Protein AF-A0A2W6B009-F1 (afdb_monomer_lite)

pLDDT: mean 96.35, std 3.93, range [72.75, 98.62]

Foldseek 3Di:
DQPDLQSLLVVLVVVCVVPVPDAAEDEDEADPPLQVVLLSNVVSVHRHYHYDALCDDDDDDDPCSSVPDGHGPVVNVVSNVVSNVVVD

Radius of gyration: 14.34 Å; chains: 1; bounding box: 33×31×33 Å

Secondary structure (DSSP, 8-state):
---SHHHHHHHHHHHHHH-TTPPPEEEEE--TTHHHHHHHHHHTT-SEEEEE-TT---SS--HHHHHHS---HHHHHHHHHHHHHHH-

Sequence (88 aa):
DIYSIEDLAQLVDELKTANPSVRVSVKVPVVPGIGTIAVGIAKSGADIITLSGYDGGTGAARTHALKHVGLPSDIGVVEAHRALVAAG

Structure (mmCIF, N/CA/C/O backbone):
data_AF-A0A2W6B009-F1
#
_entry.id   AF-A0A2W6B009-F1
#
loop_
_atom_site.group_PDB
_atom_site.id
_atom_site.type_symbol
_atom_site.label_atom_id
_atom_site.label_alt_id
_atom_site.label_comp_id
_atom_site.label_asym_id
_atom_site.label_entity_id
_atom_site.label_seq_id
_atom_site.pdbx_PDB_ins_code
_atom_site.Cartn_x
_atom_site.Cartn_y
_atom_site.Cartn_z
_atom_site.occupancy
_atom_site.B_iso_or_equiv
_atom_site.auth_seq_id
_atom_site.auth_comp_id
_atom_site.auth_asym_id
_atom_site.auth_atom_id
_atom_site.pdbx_PDB_model_num
ATOM 1 N N . ASP A 1 1 ? 10.295 6.554 12.588 1.00 72.75 1 ASP A N 1
ATOM 2 C CA . ASP A 1 1 ? 11.036 5.305 12.364 1.00 72.75 1 ASP A CA 1
ATOM 3 C C . A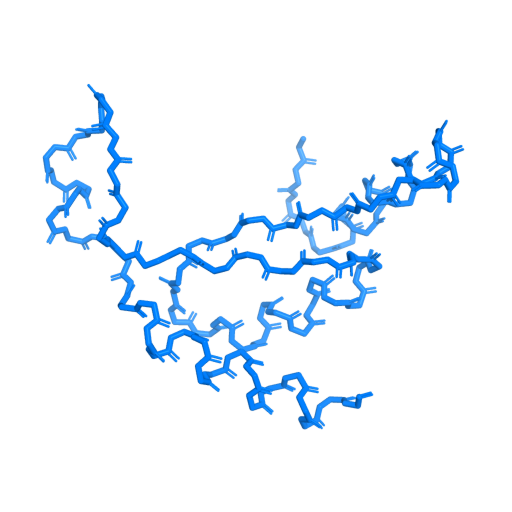SP A 1 1 ? 10.076 4.170 12.124 1.00 72.75 1 ASP A C 1
ATOM 5 O O . ASP A 1 1 ? 9.256 3.894 12.981 1.00 72.75 1 ASP A O 1
ATOM 9 N N . ILE A 1 2 ? 10.126 3.592 10.928 1.00 95.44 2 ILE A N 1
ATOM 10 C CA . ILE A 1 2 ? 9.301 2.453 10.522 1.00 95.44 2 ILE A CA 1
ATOM 11 C C . ILE A 1 2 ? 10.288 1.435 9.958 1.00 95.44 2 ILE A C 1
ATOM 13 O O . ILE A 1 2 ? 10.870 1.685 8.901 1.00 95.44 2 ILE A O 1
ATOM 17 N N . TYR A 1 3 ? 10.527 0.342 10.680 1.00 96.50 3 TYR A N 1
ATOM 18 C CA . TYR A 1 3 ? 11.465 -0.712 10.276 1.00 96.50 3 TYR A CA 1
ATOM 19 C C . TYR A 1 3 ? 10.742 -1.999 9.866 1.00 96.50 3 TYR A C 1
ATOM 21 O O . TYR A 1 3 ? 11.321 -2.840 9.179 1.00 96.50 3 TYR A O 1
ATOM 29 N N . SER A 1 4 ? 9.476 -2.132 10.256 1.00 97.69 4 SER A N 1
ATOM 30 C CA . SER A 1 4 ? 8.630 -3.297 10.028 1.00 97.69 4 SER A CA 1
ATOM 31 C C . SER A 1 4 ? 7.190 -2.899 9.678 1.00 97.69 4 SER A C 1
ATOM 33 O O . SER A 1 4 ? 6.822 -1.720 9.716 1.00 97.69 4 SER A O 1
ATOM 35 N N . ILE A 1 5 ? 6.366 -3.882 9.302 1.00 98.06 5 ILE A N 1
ATOM 36 C CA . ILE A 1 5 ? 4.950 -3.629 9.003 1.00 98.06 5 ILE A CA 1
ATOM 37 C C . ILE A 1 5 ? 4.138 -3.397 10.284 1.00 98.06 5 ILE A C 1
ATOM 39 O O . ILE A 1 5 ? 3.155 -2.659 10.276 1.00 98.06 5 ILE A O 1
ATOM 43 N N . GLU A 1 6 ? 4.589 -3.973 11.394 1.00 98.38 6 GLU A N 1
ATOM 44 C CA . GLU A 1 6 ? 4.040 -3.793 12.730 1.00 98.38 6 GLU A CA 1
ATOM 45 C C . GLU A 1 6 ? 4.258 -2.356 13.223 1.00 98.38 6 GLU A C 1
ATOM 47 O O . GLU A 1 6 ? 3.321 -1.748 13.737 1.00 98.38 6 GLU A O 1
ATOM 52 N N . ASP A 1 7 ? 5.436 -1.769 12.967 1.00 98.38 7 ASP A N 1
ATOM 53 C CA . ASP A 1 7 ? 5.701 -0.355 13.285 1.00 98.38 7 ASP A CA 1
ATOM 54 C C . ASP A 1 7 ? 4.769 0.580 12.501 1.00 98.38 7 ASP A C 1
ATOM 56 O O . ASP A 1 7 ? 4.284 1.582 13.028 1.00 98.38 7 ASP A O 1
ATOM 60 N N . LEU A 1 8 ? 4.492 0.255 11.229 1.00 98.38 8 LEU A N 1
ATOM 61 C CA . LEU A 1 8 ? 3.530 1.014 10.432 1.00 98.38 8 LEU A CA 1
ATOM 62 C C . LEU A 1 8 ? 2.127 0.903 11.036 1.00 98.38 8 LEU A C 1
ATOM 64 O O . LEU A 1 8 ? 1.449 1.918 11.154 1.00 98.38 8 LEU A O 1
ATOM 68 N N . ALA A 1 9 ? 1.696 -0.300 11.423 1.00 98.56 9 ALA A N 1
ATOM 69 C CA . ALA A 1 9 ? 0.389 -0.508 12.042 1.00 98.56 9 ALA A CA 1
ATOM 70 C C . ALA A 1 9 ? 0.243 0.293 13.341 1.00 98.56 9 ALA A C 1
ATOM 72 O O . ALA A 1 9 ? -0.769 0.967 13.528 1.00 98.56 9 ALA A O 1
ATOM 73 N N . GLN A 1 10 ? 1.279 0.294 14.185 1.00 98.50 10 GLN A N 1
ATOM 74 C CA . GLN A 1 10 ? 1.306 1.104 15.398 1.00 98.50 10 GLN A CA 1
ATOM 75 C C . GLN A 1 10 ? 1.188 2.599 15.075 1.00 98.50 10 GLN A C 1
ATOM 77 O O . GLN A 1 10 ? 0.361 3.287 15.665 1.00 98.50 10 GLN A O 1
ATOM 82 N N . LEU A 1 11 ? 1.944 3.106 14.098 1.00 98.19 11 LEU A N 1
ATOM 83 C CA . LEU A 1 11 ? 1.856 4.514 13.710 1.00 98.19 11 LEU A CA 1
ATOM 84 C C . LEU A 1 11 ? 0.463 4.886 13.177 1.00 98.19 11 LEU A C 1
ATOM 86 O O . LEU A 1 11 ? -0.050 5.963 13.480 1.00 98.19 11 LEU A O 1
ATOM 90 N N . VAL A 1 12 ? -0.163 4.021 12.374 1.00 98.25 12 VAL A N 1
ATOM 91 C CA . VAL A 1 12 ? -1.532 4.254 11.889 1.00 98.25 12 VAL A CA 1
ATOM 92 C C . VAL A 1 12 ? -2.521 4.305 13.058 1.00 98.25 12 VAL A C 1
ATOM 94 O O . VAL A 1 12 ? -3.371 5.198 13.086 1.00 98.25 12 VAL A O 1
ATOM 97 N N . ASP A 1 13 ? -2.403 3.388 14.020 1.00 98.38 13 ASP A N 1
ATOM 98 C CA . ASP A 1 13 ? -3.249 3.347 15.215 1.00 98.38 13 ASP A CA 1
ATOM 99 C C . ASP A 1 13 ? -3.075 4.598 16.088 1.00 98.38 13 ASP A C 1
ATOM 101 O O . ASP A 1 13 ? -4.058 5.221 16.491 1.00 98.38 13 ASP A O 1
ATOM 105 N N . GLU A 1 14 ? -1.837 5.052 16.291 1.00 98.31 14 GLU A N 1
ATOM 106 C CA . GLU A 1 14 ? -1.529 6.285 17.020 1.00 98.31 14 GLU A CA 1
ATOM 107 C C . GLU A 1 14 ? -2.152 7.519 16.343 1.00 98.31 14 GLU A C 1
ATOM 109 O O . GLU A 1 14 ? -2.770 8.354 17.010 1.00 98.31 14 GLU A O 1
ATOM 114 N N . LEU A 1 15 ? -2.062 7.622 15.009 1.00 98.25 15 LEU A N 1
ATOM 115 C CA . LEU A 1 15 ? -2.667 8.720 14.246 1.00 98.25 15 LEU A CA 1
ATOM 116 C C . LEU A 1 15 ? -4.196 8.734 14.370 1.00 98.25 15 LEU A C 1
ATOM 118 O O . LEU A 1 15 ? -4.792 9.799 14.550 1.00 98.25 15 LEU A O 1
ATOM 122 N N . LYS A 1 16 ? -4.832 7.561 14.290 1.00 98.12 16 LYS A N 1
ATOM 123 C CA . LYS A 1 16 ? -6.288 7.421 14.424 1.00 98.12 16 LYS A CA 1
ATOM 124 C C . LYS A 1 16 ? -6.756 7.612 15.864 1.00 98.12 16 LYS A C 1
ATOM 126 O O . LYS A 1 16 ? -7.821 8.177 16.082 1.00 98.12 16 LYS A O 1
ATOM 131 N N . THR A 1 17 ? -5.948 7.238 16.848 1.00 98.31 17 THR A N 1
ATOM 132 C CA . THR A 1 17 ? -6.214 7.521 18.262 1.00 98.31 17 THR A CA 1
ATOM 133 C C . THR A 1 17 ? -6.167 9.025 18.538 1.00 98.31 17 THR A C 1
ATOM 135 O O . THR A 1 17 ? -7.043 9.557 19.219 1.00 98.31 17 THR A O 1
ATOM 138 N N . ALA A 1 18 ? -5.187 9.735 17.969 1.00 98.50 18 ALA A N 1
ATOM 139 C CA . ALA A 1 18 ? -5.068 11.186 18.106 1.00 98.50 18 ALA A CA 1
ATOM 140 C C . ALA A 1 18 ? -6.187 11.952 17.376 1.00 98.50 18 ALA A C 1
ATOM 142 O O . ALA A 1 18 ? -6.635 12.997 17.849 1.00 98.50 18 ALA A O 1
ATOM 143 N N . ASN A 1 19 ? -6.650 11.445 16.229 1.00 98.31 19 ASN A N 1
ATOM 144 C CA . ASN A 1 19 ? -7.794 11.988 15.505 1.00 98.31 19 ASN A CA 1
ATOM 145 C C . ASN A 1 19 ? -8.652 10.856 14.905 1.00 98.31 19 ASN A C 1
ATOM 147 O O . ASN A 1 19 ? -8.381 10.425 13.783 1.00 98.31 19 ASN A O 1
ATOM 151 N N . PRO A 1 20 ? -9.750 10.451 15.571 1.0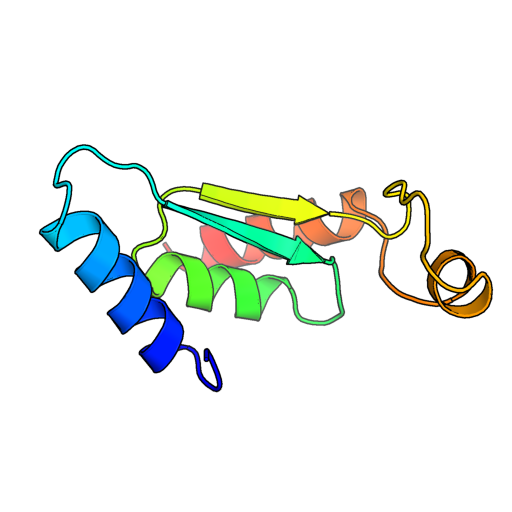0 97.38 20 PRO A N 1
ATOM 152 C CA . PRO A 1 20 ? -10.605 9.349 15.110 1.00 97.38 20 PRO A CA 1
ATOM 153 C C . PRO A 1 20 ? -11.264 9.557 13.741 1.00 97.38 20 PRO A C 1
ATOM 155 O O . PRO A 1 20 ? -11.771 8.609 13.150 1.00 97.38 20 PRO A O 1
ATOM 158 N N . SER A 1 21 ? -11.285 10.79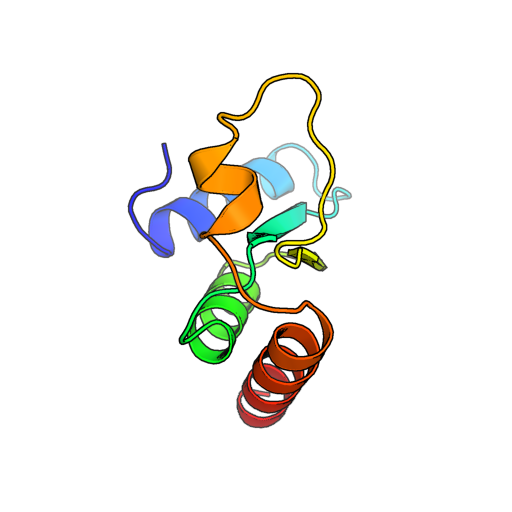4 13.234 1.00 97.69 21 SER A N 1
ATOM 159 C CA . SER A 1 21 ? -11.848 11.136 11.921 1.00 97.69 21 SER A CA 1
ATOM 160 C C . SER A 1 21 ? -10.809 11.194 10.795 1.00 97.69 21 SER A C 1
ATOM 162 O O . SER A 1 21 ? -11.168 11.431 9.639 1.00 97.69 21 SER A O 1
ATOM 164 N N . VAL A 1 22 ? -9.518 11.017 11.106 1.00 98.31 22 VAL A N 1
ATOM 165 C CA . VAL A 1 22 ? -8.449 11.118 10.110 1.00 98.31 22 VAL A CA 1
ATOM 166 C C . VAL A 1 22 ? -8.478 9.924 9.160 1.00 98.31 22 VAL A C 1
ATOM 168 O O . VAL A 1 22 ? -8.699 8.787 9.568 1.00 98.31 22 VAL A O 1
ATOM 171 N N . ARG A 1 23 ? -8.190 10.185 7.883 1.00 98.38 23 ARG A N 1
ATOM 172 C CA . ARG A 1 23 ? -7.815 9.135 6.933 1.00 98.38 23 ARG A CA 1
ATOM 173 C C . ARG A 1 23 ? -6.305 9.115 6.775 1.00 98.38 23 ARG A C 1
ATOM 175 O O . ARG A 1 23 ? -5.707 10.155 6.495 1.00 98.38 23 ARG A O 1
ATOM 182 N N . VAL A 1 24 ? -5.701 7.944 6.909 1.00 98.44 24 VAL A N 1
ATOM 183 C CA . VAL A 1 24 ? -4.260 7.745 6.780 1.00 98.44 24 VAL A CA 1
ATOM 184 C C . VAL A 1 24 ? -3.939 7.217 5.388 1.00 98.44 24 VAL A C 1
ATOM 186 O O . VAL A 1 24 ? -4.426 6.165 4.974 1.00 98.44 24 VAL A O 1
ATOM 189 N N . SER A 1 25 ? -3.108 7.966 4.661 1.00 98.50 25 SER A N 1
ATOM 190 C CA . SER A 1 25 ? -2.588 7.563 3.356 1.00 98.50 25 SER A CA 1
ATOM 191 C C . SER A 1 25 ? -1.134 7.135 3.474 1.00 98.50 25 SER A C 1
ATOM 193 O O . SER A 1 25 ? -0.295 7.913 3.927 1.00 98.50 25 SER A O 1
ATOM 195 N N . VAL A 1 26 ? -0.817 5.945 2.969 1.00 98.50 26 VAL A N 1
ATOM 196 C CA . VAL A 1 26 ? 0.557 5.453 2.854 1.00 98.50 26 VAL A CA 1
ATOM 197 C C . VAL A 1 26 ? 0.991 5.567 1.396 1.00 98.50 26 VAL A C 1
ATOM 199 O O . VAL A 1 26 ? 0.427 4.929 0.506 1.00 98.50 26 VAL A O 1
ATOM 202 N N . LYS A 1 27 ? 1.974 6.435 1.135 1.00 97.94 27 LYS A N 1
ATOM 203 C CA . LYS A 1 27 ? 2.546 6.642 -0.200 1.00 97.94 27 LYS A CA 1
ATOM 204 C C . LYS A 1 27 ? 3.798 5.791 -0.367 1.00 97.94 27 LYS A C 1
ATOM 206 O O . LYS A 1 27 ? 4.745 5.951 0.397 1.00 97.94 27 LYS A O 1
ATOM 211 N N . VAL A 1 28 ? 3.821 4.946 -1.394 1.00 96.75 28 VAL A N 1
ATOM 212 C CA . VAL A 1 28 ? 4.944 4.048 -1.688 1.00 96.75 28 VAL A CA 1
ATOM 213 C C . VAL A 1 28 ? 5.337 4.093 -3.168 1.00 96.75 28 VAL A C 1
ATOM 215 O O . VAL A 1 28 ? 4.471 4.239 -4.038 1.00 96.75 28 VAL A O 1
ATOM 218 N N . PRO A 1 29 ? 6.640 3.990 -3.483 1.00 96.56 29 PRO A N 1
ATOM 219 C CA . PRO A 1 29 ? 7.088 3.824 -4.858 1.00 96.56 29 PRO A CA 1
ATOM 220 C C . PRO A 1 29 ? 6.703 2.436 -5.380 1.00 96.56 29 PRO A C 1
ATOM 222 O O . PRO A 1 29 ? 6.678 1.465 -4.622 1.00 96.56 29 PRO A O 1
ATOM 225 N N . VAL A 1 30 ? 6.451 2.317 -6.683 1.00 97.75 30 VAL A N 1
ATOM 226 C CA . VAL A 1 30 ? 6.268 1.001 -7.302 1.00 97.75 30 VAL A CA 1
ATOM 227 C C . VAL A 1 30 ? 7.618 0.297 -7.413 1.00 97.75 30 VAL A C 1
ATOM 229 O O . VAL A 1 30 ? 8.564 0.811 -8.015 1.00 97.75 30 VAL A O 1
ATOM 232 N N . VAL A 1 31 ? 7.683 -0.900 -6.836 1.00 96.69 31 VAL A N 1
ATOM 233 C CA . VAL A 1 31 ? 8.854 -1.782 -6.77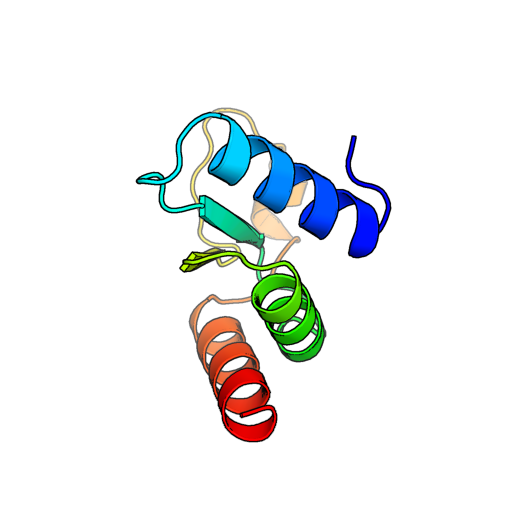9 1.00 96.69 31 VAL A CA 1
ATOM 234 C C . VAL A 1 31 ? 8.414 -3.238 -6.970 1.00 96.69 31 VAL A C 1
ATOM 236 O O . VAL A 1 31 ? 7.225 -3.527 -6.830 1.00 96.69 31 VAL A O 1
ATOM 239 N N . PRO A 1 32 ? 9.327 -4.173 -7.282 1.00 96.44 32 PRO A N 1
ATOM 240 C CA . PRO A 1 32 ? 8.984 -5.592 -7.318 1.00 96.44 32 PRO A CA 1
ATOM 241 C C . PRO A 1 32 ? 8.354 -6.066 -5.997 1.00 96.44 32 PRO A C 1
ATOM 243 O O . PRO A 1 32 ? 8.877 -5.767 -4.924 1.00 96.44 32 PRO A O 1
ATOM 246 N N . GLY A 1 33 ? 7.247 -6.812 -6.074 1.00 96.62 33 GLY A N 1
ATOM 247 C CA . GLY A 1 33 ? 6.527 -7.311 -4.896 1.00 96.62 33 GLY A CA 1
ATOM 248 C C . GLY A 1 33 ? 5.573 -6.295 -4.260 1.00 96.62 33 GLY A C 1
ATOM 249 O O . GLY A 1 33 ? 5.156 -6.484 -3.112 1.00 96.62 33 GLY A O 1
ATOM 250 N N . ILE A 1 34 ? 5.208 -5.230 -4.985 1.00 98.06 34 ILE A N 1
ATOM 251 C CA . ILE A 1 34 ? 4.277 -4.202 -4.503 1.00 98.06 34 ILE A CA 1
ATOM 252 C C . ILE A 1 34 ? 2.915 -4.786 -4.117 1.00 98.06 34 ILE A C 1
ATOM 254 O O . ILE A 1 34 ? 2.273 -4.250 -3.220 1.00 98.06 34 ILE A O 1
ATOM 258 N N . GLY A 1 35 ? 2.499 -5.910 -4.715 1.00 98.25 35 GLY A N 1
ATOM 259 C CA . GLY A 1 35 ? 1.275 -6.612 -4.323 1.00 98.25 35 GLY A CA 1
ATOM 260 C C . GLY A 1 35 ? 1.287 -7.057 -2.858 1.00 98.25 35 GLY A C 1
ATOM 261 O O . GLY A 1 35 ? 0.382 -6.724 -2.093 1.00 98.25 35 GLY A O 1
ATOM 262 N N . THR A 1 36 ? 2.349 -7.746 -2.440 1.00 98.31 36 THR A N 1
ATOM 263 C CA . THR A 1 36 ? 2.530 -8.197 -1.050 1.00 98.31 36 THR A CA 1
ATOM 264 C C . THR A 1 36 ? 2.627 -7.016 -0.088 1.00 98.31 36 THR A C 1
ATOM 266 O O . THR A 1 36 ? 2.012 -7.030 0.979 1.00 98.31 36 THR A O 1
ATOM 269 N N . ILE A 1 37 ? 3.362 -5.972 -0.481 1.00 98.25 37 ILE A N 1
ATOM 270 C CA . ILE A 1 37 ? 3.508 -4.744 0.309 1.00 98.25 37 ILE A CA 1
ATOM 271 C C . ILE A 1 37 ? 2.147 -4.058 0.490 1.00 98.25 37 ILE A C 1
ATOM 273 O O . ILE A 1 37 ? 1.800 -3.685 1.608 1.00 98.25 37 ILE A O 1
ATOM 277 N N . ALA A 1 38 ? 1.345 -3.941 -0.572 1.00 98.50 38 ALA A N 1
ATOM 278 C CA . ALA A 1 38 ? 0.019 -3.331 -0.519 1.00 98.50 38 ALA A CA 1
ATOM 279 C C . ALA A 1 38 ? -0.925 -4.082 0.430 1.00 98.50 38 ALA A C 1
ATOM 281 O O . ALA A 1 38 ? -1.620 -3.449 1.222 1.00 98.50 38 ALA A O 1
ATOM 282 N N . VAL A 1 39 ? -0.906 -5.420 0.412 1.00 98.62 39 VAL A N 1
ATOM 283 C CA . VAL A 1 39 ? -1.680 -6.238 1.361 1.00 98.62 39 VAL A CA 1
ATOM 284 C C . VAL A 1 39 ? -1.236 -5.981 2.805 1.00 98.62 39 VAL A C 1
ATOM 286 O O . VAL A 1 39 ? -2.081 -5.862 3.690 1.00 98.62 39 VAL A O 1
ATOM 289 N N . GLY A 1 40 ? 0.071 -5.859 3.054 1.00 98.44 40 GLY A N 1
ATOM 290 C CA . GLY A 1 40 ? 0.597 -5.490 4.370 1.00 98.44 40 GLY A CA 1
ATOM 291 C C . GLY A 1 40 ? 0.101 -4.119 4.833 1.00 98.44 40 GLY A C 1
ATOM 292 O O . GLY A 1 40 ? -0.415 -3.995 5.940 1.00 98.44 40 GLY A O 1
ATOM 293 N N . ILE A 1 41 ? 0.192 -3.106 3.967 1.00 98.62 41 ILE A N 1
ATOM 294 C CA . ILE A 1 41 ? -0.272 -1.739 4.252 1.00 98.62 41 ILE A CA 1
ATOM 295 C C . ILE A 1 41 ? -1.780 -1.710 4.538 1.00 98.62 41 ILE A C 1
ATOM 297 O O . ILE A 1 41 ? -2.218 -1.044 5.470 1.00 98.62 41 ILE A O 1
ATOM 301 N N . ALA A 1 42 ? -2.590 -2.449 3.777 1.00 98.38 42 ALA A N 1
ATOM 302 C CA . ALA A 1 42 ? -4.026 -2.538 4.041 1.00 98.38 42 ALA A CA 1
ATOM 303 C C . ALA A 1 42 ? -4.305 -3.141 5.431 1.00 98.38 42 ALA A C 1
ATOM 305 O O . ALA A 1 42 ? -5.113 -2.615 6.195 1.00 98.38 42 ALA A O 1
ATOM 306 N N . LYS A 1 43 ? -3.581 -4.206 5.800 1.00 98.25 43 LYS A N 1
ATOM 307 C CA . LYS A 1 43 ? -3.687 -4.845 7.122 1.00 98.25 43 LYS A CA 1
ATOM 308 C C . LYS A 1 43 ? -3.185 -3.972 8.270 1.00 98.25 43 LYS A C 1
ATOM 310 O O . LYS A 1 43 ? -3.614 -4.181 9.399 1.00 98.25 43 LYS A O 1
ATOM 315 N N . SER A 1 44 ? -2.330 -2.987 7.999 1.00 98.25 44 SER A N 1
ATOM 316 C CA . SER A 1 44 ? -1.870 -2.021 9.002 1.00 98.25 44 SER A CA 1
ATOM 317 C C . SER A 1 44 ? -2.943 -0.986 9.374 1.00 98.25 44 SER A C 1
ATOM 319 O O . SER A 1 44 ? -2.679 -0.101 10.181 1.00 98.25 44 SER A O 1
ATOM 321 N N . GLY A 1 45 ? -4.130 -1.042 8.759 1.00 97.94 45 GLY A N 1
ATOM 322 C CA . GLY A 1 45 ? -5.242 -0.132 9.027 1.00 97.94 45 GLY A CA 1
ATOM 323 C C . GLY A 1 45 ? -5.215 1.166 8.217 1.00 97.94 45 GLY A C 1
ATOM 324 O O . GLY A 1 45 ? -5.990 2.076 8.523 1.00 97.94 45 GLY A O 1
ATOM 325 N N . ALA A 1 46 ? -4.337 1.287 7.215 1.00 98.44 46 ALA A N 1
ATOM 326 C CA . ALA A 1 46 ? -4.307 2.449 6.329 1.00 98.44 46 ALA A CA 1
ATOM 327 C C . ALA A 1 46 ? -5.590 2.543 5.485 1.00 98.44 46 ALA A C 1
ATOM 329 O O . ALA A 1 46 ? -6.099 1.539 4.993 1.00 98.44 46 ALA A O 1
ATOM 330 N N . ASP A 1 47 ? -6.091 3.761 5.276 1.00 98.44 47 ASP A N 1
ATOM 331 C CA . ASP A 1 47 ? -7.333 3.994 4.524 1.00 98.44 47 ASP A CA 1
ATOM 332 C C . ASP A 1 47 ? -7.080 4.149 3.020 1.00 98.44 47 ASP A C 1
ATOM 334 O O . ASP A 1 47 ? -7.962 3.905 2.198 1.00 98.44 47 ASP A O 1
ATOM 338 N N . ILE A 1 48 ? -5.885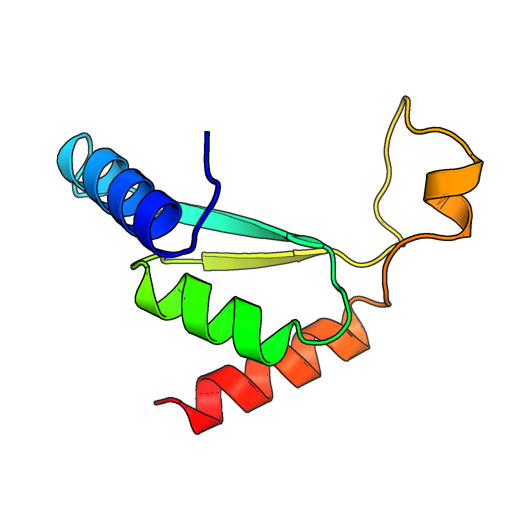 4.622 2.652 1.00 98.62 48 ILE A N 1
ATOM 339 C CA . ILE A 1 48 ? -5.507 4.922 1.270 1.00 98.62 48 ILE A CA 1
ATOM 340 C C . ILE A 1 48 ? -4.084 4.420 1.016 1.00 98.62 48 ILE A C 1
ATOM 342 O O . ILE A 1 48 ? -3.162 4.714 1.778 1.00 98.62 48 ILE A O 1
ATOM 346 N N . ILE A 1 49 ? -3.886 3.722 -0.103 1.00 98.44 49 ILE A N 1
ATOM 347 C CA . ILE A 1 49 ? -2.562 3.344 -0.608 1.00 98.44 49 ILE A CA 1
ATOM 348 C C . ILE A 1 49 ? -2.295 4.155 -1.873 1.00 98.44 49 ILE A C 1
ATOM 350 O O . ILE A 1 49 ? -2.994 4.006 -2.873 1.00 98.44 49 ILE A O 1
ATOM 354 N N . THR A 1 50 ? -1.287 5.027 -1.833 1.00 98.12 50 THR A N 1
ATOM 355 C CA . THR A 1 50 ? -0.875 5.826 -2.995 1.00 98.12 50 THR A CA 1
ATOM 356 C C . THR A 1 50 ? 0.362 5.206 -3.628 1.00 98.12 50 THR A C 1
ATOM 358 O O . THR A 1 50 ? 1.439 5.219 -3.033 1.00 98.12 50 THR A O 1
ATOM 361 N N . LEU A 1 51 ? 0.224 4.709 -4.854 1.00 97.88 51 LEU A N 1
ATOM 362 C CA . LEU A 1 51 ? 1.336 4.179 -5.642 1.00 97.88 51 LEU A CA 1
ATOM 363 C C . LEU A 1 51 ? 1.949 5.285 -6.503 1.00 97.88 51 LEU A C 1
ATOM 365 O O . LEU A 1 51 ? 1.234 6.075 -7.116 1.00 97.88 51 LEU A O 1
ATOM 369 N N . SER A 1 52 ? 3.276 5.364 -6.547 1.00 96.62 52 SER A N 1
ATOM 370 C CA . SER A 1 52 ? 4.000 6.322 -7.392 1.00 96.62 52 SER A CA 1
ATOM 371 C C . SER A 1 52 ? 5.000 5.606 -8.287 1.00 96.62 52 SER A C 1
ATOM 373 O O . SER A 1 52 ? 5.871 4.890 -7.793 1.00 96.62 52 SER A O 1
ATOM 375 N N . GLY A 1 53 ? 4.856 5.793 -9.598 1.00 96.25 53 GLY A N 1
ATOM 376 C CA . GLY A 1 53 ? 5.796 5.278 -10.586 1.00 96.25 53 GLY A CA 1
ATOM 377 C C . GLY A 1 53 ? 7.133 6.024 -10.570 1.00 96.25 53 GLY A C 1
ATOM 378 O O . GLY A 1 53 ? 7.304 7.018 -9.857 1.00 96.25 53 GLY A O 1
ATOM 379 N N . TYR A 1 54 ? 8.089 5.548 -11.373 1.00 94.94 54 TYR A N 1
ATOM 380 C CA . TYR A 1 54 ? 9.400 6.198 -11.528 1.00 94.94 54 TYR A CA 1
ATOM 381 C C . TYR A 1 54 ? 9.330 7.586 -12.188 1.00 94.94 54 TYR A C 1
ATOM 383 O O . TYR A 1 54 ? 10.301 8.334 -12.160 1.00 94.94 54 TYR A O 1
ATOM 391 N N . ASP A 1 55 ? 8.205 7.926 -12.812 1.00 92.00 55 ASP A N 1
ATOM 392 C CA . ASP A 1 55 ? 7.966 9.155 -13.570 1.00 92.00 55 ASP A CA 1
ATOM 393 C C . ASP A 1 55 ? 7.614 10.365 -12.683 1.00 92.00 55 ASP A C 1
ATOM 395 O O . ASP A 1 55 ? 7.337 11.458 -13.180 1.00 92.00 55 ASP A O 1
ATOM 399 N N . GLY A 1 56 ? 7.660 10.198 -11.358 1.00 88.69 56 GLY A N 1
ATOM 400 C CA . GLY A 1 56 ? 7.469 11.278 -10.397 1.00 88.69 56 GLY A CA 1
ATOM 401 C C . GLY A 1 56 ? 8.546 12.369 -10.476 1.00 88.69 56 GLY A C 1
ATOM 402 O O . GLY A 1 56 ? 9.742 12.104 -10.587 1.00 88.69 56 GLY A O 1
ATOM 403 N N . GLY A 1 57 ? 8.119 13.627 -10.355 1.00 90.31 57 GLY A N 1
ATOM 404 C CA . GLY A 1 57 ? 9.013 14.785 -10.318 1.00 90.31 57 GLY A CA 1
ATOM 405 C C . GLY A 1 57 ? 9.669 15.025 -8.952 1.00 90.31 57 GLY A C 1
ATOM 406 O O . GLY A 1 57 ? 9.163 14.627 -7.903 1.00 90.31 57 GLY A O 1
ATOM 407 N N . THR A 1 58 ? 10.802 15.729 -8.960 1.00 94.12 58 THR A N 1
ATOM 408 C CA . THR A 1 58 ? 11.524 16.179 -7.758 1.00 94.12 58 THR A CA 1
ATOM 409 C C . THR A 1 58 ? 12.477 17.315 -8.116 1.00 94.12 58 THR A C 1
ATOM 411 O O . THR A 1 58 ? 13.088 17.304 -9.182 1.00 94.12 58 THR A O 1
ATOM 414 N N . GLY A 1 59 ? 12.609 18.299 -7.223 1.00 95.75 59 GLY A N 1
ATOM 415 C CA . GLY A 1 59 ? 13.477 19.462 -7.434 1.00 95.75 59 GLY A CA 1
ATOM 416 C C . GLY A 1 59 ? 14.951 19.235 -7.088 1.00 95.75 59 GLY A C 1
ATOM 417 O O . GLY A 1 59 ? 15.761 20.124 -7.328 1.00 95.75 59 GLY A O 1
ATOM 418 N N . ALA A 1 60 ? 15.306 18.088 -6.493 1.00 96.06 60 ALA A N 1
ATOM 419 C CA . ALA A 1 60 ? 16.635 17.898 -5.898 1.00 96.06 60 ALA A CA 1
ATOM 420 C C . ALA A 1 60 ? 17.190 16.461 -5.948 1.00 96.06 60 ALA A C 1
ATOM 422 O O . ALA A 1 60 ? 18.291 16.223 -5.446 1.00 96.06 60 ALA A O 1
ATOM 423 N N . ALA A 1 61 ? 16.470 15.476 -6.501 1.00 93.44 61 ALA A N 1
ATOM 424 C CA . ALA A 1 61 ? 17.008 14.115 -6.541 1.00 93.44 61 ALA A CA 1
ATOM 425 C C . ALA A 1 61 ? 18.204 13.998 -7.490 1.00 93.44 61 ALA A C 1
ATOM 427 O O . ALA A 1 61 ? 18.303 14.681 -8.510 1.00 93.44 61 ALA A O 1
ATOM 428 N N . ARG A 1 62 ? 19.107 13.065 -7.173 1.00 94.06 62 ARG A N 1
ATOM 429 C CA . ARG A 1 62 ? 20.242 12.758 -8.046 1.00 94.06 62 ARG A CA 1
ATOM 430 C C . ARG A 1 62 ? 19.735 12.219 -9.380 1.00 94.06 62 ARG A C 1
ATOM 432 O O . ARG A 1 62 ? 18.899 11.317 -9.404 1.00 94.06 62 ARG A O 1
ATOM 439 N N . THR A 1 63 ? 20.344 12.666 -10.474 1.00 92.12 63 THR A N 1
ATOM 440 C CA . THR A 1 63 ? 20.020 12.216 -11.837 1.00 92.12 63 THR A CA 1
ATOM 441 C C . THR A 1 63 ? 20.050 10.696 -11.992 1.00 92.12 63 THR A C 1
ATOM 443 O O . THR A 1 63 ? 19.234 10.139 -12.715 1.00 92.12 63 THR A O 1
ATOM 446 N N . HIS A 1 64 ? 20.959 10.008 -11.293 1.00 93.62 64 HIS A N 1
ATOM 447 C CA . HIS A 1 64 ? 21.011 8.546 -11.305 1.00 93.62 64 HIS A CA 1
ATOM 448 C C . HIS A 1 64 ? 19.718 7.912 -10.764 1.00 93.62 64 HIS A C 1
ATOM 450 O O . HIS A 1 64 ? 19.219 6.957 -11.347 1.00 93.62 64 HIS A O 1
ATOM 456 N N . ALA A 1 65 ? 19.155 8.445 -9.674 1.00 91.75 65 ALA A N 1
ATOM 457 C CA . ALA A 1 65 ? 17.915 7.924 -9.102 1.00 91.75 65 ALA A CA 1
ATOM 458 C C . ALA A 1 65 ? 16.739 8.129 -10.066 1.00 91.75 65 ALA A C 1
ATOM 460 O O . ALA A 1 65 ? 15.999 7.189 -10.329 1.00 91.75 65 ALA A O 1
ATOM 461 N N . LEU A 1 66 ? 16.649 9.321 -10.665 1.00 90.62 66 LEU A N 1
ATOM 462 C CA . LEU A 1 66 ? 15.617 9.665 -11.648 1.00 90.62 66 LEU A CA 1
ATOM 463 C C . LEU A 1 66 ? 15.620 8.756 -12.885 1.00 90.62 66 LEU A C 1
ATOM 465 O O . LEU A 1 66 ? 14.583 8.559 -13.504 1.00 90.62 66 LEU A O 1
ATOM 469 N N . LYS A 1 67 ? 16.787 8.236 -13.276 1.00 91.06 67 LYS A N 1
ATOM 470 C CA . LYS A 1 67 ? 16.939 7.446 -14.504 1.00 91.06 67 LYS A CA 1
ATOM 471 C C . LYS A 1 67 ? 16.846 5.936 -14.299 1.00 91.06 67 LYS A C 1
ATOM 473 O O . LYS A 1 67 ? 16.641 5.224 -15.278 1.00 91.06 67 LYS A O 1
ATOM 478 N N . HIS A 1 68 ? 17.070 5.443 -13.081 1.00 92.81 68 HIS A N 1
ATOM 479 C CA . HIS A 1 68 ? 17.367 4.021 -12.864 1.00 92.81 68 HIS A CA 1
ATOM 480 C C . HIS A 1 68 ? 16.602 3.364 -11.710 1.00 92.81 68 HIS A C 1
ATOM 482 O O . HIS A 1 68 ? 16.842 2.190 -11.438 1.00 92.81 68 HIS A O 1
ATOM 488 N N . VAL A 1 69 ? 15.717 4.077 -11.009 1.00 93.94 69 VAL A N 1
ATOM 489 C CA . VAL A 1 69 ? 14.998 3.536 -9.844 1.00 93.94 69 VAL A CA 1
ATOM 490 C C . VAL A 1 69 ? 13.489 3.591 -10.060 1.00 93.94 69 VAL A C 1
ATOM 492 O O . VAL A 1 69 ? 12.965 4.593 -10.532 1.00 93.94 69 VAL A O 1
ATOM 495 N N . GLY A 1 70 ? 12.798 2.532 -9.631 1.00 93.44 70 GLY A N 1
ATOM 496 C CA . GLY A 1 70 ? 11.339 2.424 -9.647 1.00 93.44 70 GLY A CA 1
ATOM 497 C C . GLY A 1 70 ? 10.792 1.688 -10.870 1.00 93.44 70 GLY A C 1
ATOM 498 O O . GLY A 1 70 ? 11.506 1.402 -11.830 1.00 93.44 70 GLY A O 1
ATOM 499 N N . LEU A 1 71 ? 9.504 1.363 -10.812 1.00 96.12 71 LEU A N 1
ATOM 500 C CA . LEU A 1 71 ? 8.741 0.733 -11.891 1.00 96.12 71 LEU A CA 1
ATOM 501 C C . LEU A 1 71 ? 7.598 1.654 -12.362 1.00 96.12 71 LEU A C 1
ATOM 503 O O . LEU A 1 71 ? 7.241 2.591 -11.644 1.00 96.12 71 LEU A O 1
ATOM 507 N N . PRO A 1 72 ? 7.020 1.420 -13.557 1.00 96.44 72 PRO A N 1
ATOM 508 C CA . PRO A 1 72 ? 5.842 2.153 -14.014 1.00 96.44 72 PRO A CA 1
ATOM 509 C C . PRO A 1 72 ? 4.656 2.000 -13.054 1.00 96.44 72 PRO A C 1
ATOM 511 O O . PRO A 1 72 ? 4.404 0.911 -12.527 1.00 96.44 72 PRO A O 1
ATOM 514 N N . SER A 1 73 ? 3.885 3.074 -12.887 1.00 95.75 73 SER A N 1
ATOM 515 C CA . SER A 1 73 ? 2.648 3.080 -12.096 1.00 95.75 73 SER A CA 1
ATOM 516 C C . SER A 1 73 ? 1.622 2.073 -12.618 1.00 95.75 73 SER A C 1
ATOM 518 O O . SER A 1 73 ? 1.034 1.355 -11.815 1.00 95.75 73 SER A O 1
ATOM 520 N N . ASP A 1 74 ? 1.469 1.948 -13.938 1.00 95.69 74 ASP A N 1
ATOM 521 C CA . ASP A 1 74 ? 0.498 1.042 -14.567 1.00 95.69 74 ASP A CA 1
ATOM 522 C C . ASP A 1 74 ? 0.690 -0.421 -14.143 1.00 95.69 74 ASP A C 1
ATOM 524 O O . ASP A 1 74 ? -0.276 -1.127 -13.852 1.00 95.69 74 ASP A O 1
ATOM 528 N N . ILE A 1 75 ? 1.946 -0.872 -14.040 1.00 95.56 75 ILE A N 1
ATOM 529 C CA . ILE A 1 75 ? 2.268 -2.225 -13.567 1.00 95.56 75 ILE A CA 1
ATOM 530 C C . ILE A 1 75 ? 1.934 -2.347 -12.079 1.00 95.56 75 ILE A C 1
ATOM 532 O O . ILE A 1 75 ? 1.281 -3.305 -11.661 1.00 95.56 75 ILE A O 1
ATOM 536 N N . GLY A 1 76 ? 2.346 -1.356 -11.285 1.00 97.06 76 GLY A N 1
ATOM 537 C CA . GLY A 1 76 ? 2.146 -1.369 -9.841 1.00 97.06 76 GLY A CA 1
ATOM 538 C C . GLY A 1 76 ? 0.683 -1.362 -9.421 1.00 97.06 76 GLY A C 1
ATOM 539 O O . GLY A 1 76 ? 0.302 -2.110 -8.524 1.00 97.06 76 GLY A O 1
ATOM 540 N N . VAL A 1 77 ? -0.144 -0.552 -10.085 1.00 97.31 77 VAL A N 1
ATOM 541 C CA . VAL A 1 77 ? -1.587 -0.466 -9.829 1.00 97.31 77 VAL A CA 1
ATOM 542 C C . VAL A 1 77 ? -2.255 -1.809 -10.094 1.00 97.31 77 VAL A C 1
ATOM 544 O O . VAL A 1 77 ? -3.032 -2.272 -9.263 1.00 97.31 77 VAL A O 1
ATOM 547 N N . VAL A 1 78 ? -1.922 -2.470 -11.206 1.00 98.06 78 VAL A N 1
ATOM 548 C CA . VAL A 1 78 ? -2.494 -3.779 -11.543 1.00 98.06 78 VAL A CA 1
ATOM 549 C C . VAL A 1 78 ? -2.054 -4.857 -10.550 1.00 98.06 78 VAL A C 1
ATOM 551 O O . VAL A 1 78 ? -2.888 -5.654 -10.116 1.00 98.06 78 VAL A O 1
ATOM 554 N N . GLU A 1 79 ? -0.775 -4.894 -10.169 1.00 98.12 79 GLU A N 1
ATOM 555 C CA . GLU A 1 79 ? -0.250 -5.881 -9.216 1.00 98.12 79 GLU A CA 1
ATOM 556 C C . GLU A 1 79 ? -0.859 -5.705 -7.818 1.00 98.12 79 GLU A C 1
ATOM 558 O O . GLU A 1 79 ? -1.378 -6.665 -7.246 1.00 98.12 79 GLU A O 1
ATOM 563 N N . ALA A 1 80 ? -0.865 -4.473 -7.299 1.00 98.38 80 ALA A N 1
ATOM 564 C CA . ALA A 1 80 ? -1.462 -4.151 -6.007 1.00 98.38 80 ALA A CA 1
ATOM 565 C C . ALA A 1 80 ? -2.962 -4.447 -5.988 1.00 98.38 80 ALA A C 1
ATOM 567 O O . ALA A 1 80 ? -3.445 -5.094 -5.062 1.00 98.38 80 ALA A O 1
ATOM 568 N N . HIS A 1 81 ? -3.695 -4.037 -7.027 1.00 98.38 81 HIS A N 1
ATOM 569 C CA . HIS A 1 81 ? -5.129 -4.292 -7.123 1.00 98.38 81 HIS A CA 1
ATOM 570 C C . HIS A 1 81 ? -5.444 -5.791 -7.094 1.00 98.38 81 HIS A C 1
ATOM 572 O O . HIS A 1 81 ? -6.276 -6.226 -6.304 1.00 98.38 81 HIS A O 1
ATOM 578 N N . ARG A 1 82 ? -4.751 -6.598 -7.909 1.00 98.44 82 ARG A N 1
ATOM 579 C CA . ARG A 1 82 ? -4.958 -8.054 -7.940 1.00 98.44 82 ARG A CA 1
ATOM 580 C C . ARG A 1 82 ? -4.648 -8.706 -6.595 1.00 98.44 82 ARG A C 1
ATOM 582 O O . ARG A 1 82 ? -5.405 -9.569 -6.166 1.00 98.44 82 ARG A O 1
ATOM 589 N N . ALA A 1 83 ? -3.561 -8.297 -5.942 1.00 98.56 83 ALA A N 1
ATOM 590 C CA . ALA A 1 83 ? -3.174 -8.838 -4.643 1.00 98.56 83 ALA A CA 1
ATOM 591 C C . ALA A 1 83 ? -4.183 -8.481 -3.543 1.00 98.56 83 ALA A C 1
ATOM 593 O O . ALA A 1 83 ? -4.544 -9.348 -2.753 1.00 98.56 83 ALA A O 1
ATOM 594 N N . LEU A 1 84 ? -4.670 -7.237 -3.522 1.00 98.31 84 LEU A N 1
ATOM 595 C CA . LEU A 1 84 ? -5.690 -6.787 -2.575 1.00 98.31 84 LEU A CA 1
ATOM 596 C C . LEU A 1 84 ? -7.007 -7.541 -2.780 1.00 98.31 84 LEU A C 1
ATOM 598 O O . LEU A 1 84 ? -7.506 -8.131 -1.833 1.00 98.31 84 LEU A O 1
ATOM 602 N N . VAL A 1 85 ? -7.505 -7.624 -4.020 1.00 98.44 85 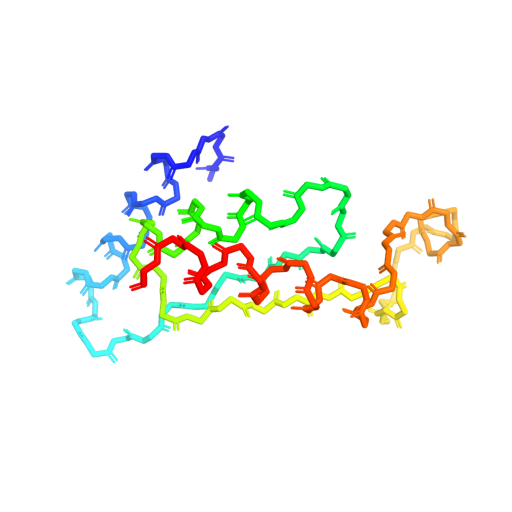VAL A N 1
ATOM 603 C CA . VAL A 1 85 ? -8.738 -8.368 -4.347 1.00 98.44 85 VAL A CA 1
ATOM 604 C C . VAL A 1 85 ? -8.626 -9.850 -3.984 1.00 98.44 85 VAL A C 1
ATOM 606 O O . VAL A 1 85 ? -9.592 -10.451 -3.526 1.00 98.44 85 VAL A O 1
ATOM 609 N N . ALA A 1 86 ? -7.454 -10.459 -4.178 1.00 98.31 86 ALA A N 1
ATOM 610 C CA . ALA A 1 86 ? -7.221 -11.845 -3.782 1.00 98.31 86 ALA A CA 1
ATOM 611 C C . ALA A 1 86 ? -7.157 -12.038 -2.254 1.00 98.31 86 ALA A C 1
ATOM 613 O O . ALA A 1 86 ? -7.331 -13.161 -1.783 1.00 98.31 86 ALA A O 1
ATOM 614 N N . ALA A 1 87 ? -6.885 -10.976 -1.489 1.00 96.75 87 ALA A N 1
ATOM 615 C CA . ALA A 1 87 ? -6.738 -11.017 -0.037 1.00 96.75 87 ALA A CA 1
ATOM 616 C C . ALA A 1 87 ? -8.047 -10.757 0.735 1.00 96.75 87 ALA A C 1
ATOM 618 O O . ALA A 1 87 ? -8.114 -11.170 1.896 1.00 96.75 87 ALA A O 1
ATOM 619 N N . GLY A 1 88 ? -9.059 -10.131 0.117 1.00 78.06 88 GLY A N 1
ATOM 620 C CA . GLY A 1 88 ? -10.407 -9.935 0.678 1.00 78.06 88 GLY A CA 1
ATOM 621 C C . GLY A 1 88 ? -10.864 -8.485 0.672 1.00 78.06 88 GLY A C 1
ATOM 622 O O . GLY A 1 88 ? -11.647 -8.145 1.585 1.00 78.06 88 GLY A O 1
#